Protein AF-A0A969UH49-F1 (afdb_monomer)

Radius of gyration: 17.2 Å; Cα contacts (8 Å, |Δi|>4): 116; chains: 1; bounding box: 40×38×49 Å

Secondary structure (DSSP, 8-state):
-HHHHHHHHHHHHHHHHHHHHHHHHHHHHHHHHHH---HHHHHHHHHHHHHHHHHHHHHTTT---GGGGBTTB-HHHHHHHHH-SSHHHHHHHHHHHHHHHHHHTTSS-GGGHHHHHHHHHHHHHHHHHHHHHHHT---GGGG-

Structure (mmCIF, N/CA/C/O backbone):
data_AF-A0A969UH49-F1
#
_entry.id   AF-A0A969UH49-F1
#
loop_
_atom_site.group_PDB
_atom_site.id
_atom_site.type_symbol
_atom_site.label_atom_id
_atom_site.label_alt_id
_atom_site.label_comp_id
_atom_site.label_asym_id
_atom_site.label_entity_id
_atom_site.label_seq_id
_atom_site.pdbx_PDB_ins_code
_atom_site.Cartn_x
_atom_site.Cartn_y
_atom_site.Cartn_z
_atom_site.occupancy
_atom_site.B_iso_or_equiv
_atom_site.auth_seq_id
_atom_site.auth_comp_id
_atom_site.auth_asym_id
_atom_site.auth_atom_id
_atom_site.pdbx_PDB_model_num
ATOM 1 N N . MET A 1 1 ? -25.069 20.362 27.135 1.00 52.56 1 MET A N 1
ATOM 2 C CA . MET A 1 1 ? -24.380 20.893 25.935 1.00 52.56 1 MET A CA 1
ATOM 3 C C . MET A 1 1 ? -22.990 20.284 25.702 1.00 52.56 1 MET A C 1
ATOM 5 O O . MET A 1 1 ? -22.654 20.091 24.548 1.00 52.56 1 MET A O 1
ATOM 9 N N . PHE A 1 2 ? -22.228 19.865 26.726 1.00 53.81 2 PHE A N 1
ATOM 10 C CA . PHE A 1 2 ? -20.887 19.267 26.537 1.00 53.81 2 PHE A CA 1
ATOM 11 C C . PHE A 1 2 ? -20.839 17.904 25.804 1.00 53.81 2 PHE A C 1
ATOM 13 O O . PHE A 1 2 ? -19.915 17.663 25.042 1.00 53.81 2 PHE A O 1
ATOM 20 N N . ARG A 1 3 ? -21.850 17.031 25.948 1.00 52.88 3 ARG A N 1
ATOM 21 C CA . ARG A 1 3 ? -21.852 15.685 25.325 1.00 52.88 3 ARG A CA 1
ATOM 22 C C . ARG A 1 3 ? -22.033 15.667 23.800 1.00 52.88 3 ARG A C 1
ATOM 24 O O . ARG A 1 3 ? -21.533 14.762 23.146 1.00 52.88 3 ARG A O 1
ATOM 31 N N . VAL A 1 4 ? -22.745 16.645 23.236 1.00 59.75 4 VAL A N 1
ATOM 32 C CA . VAL A 1 4 ? -23.013 16.697 21.785 1.00 59.75 4 VAL A CA 1
ATOM 33 C C . VAL A 1 4 ? -21.789 17.226 21.030 1.00 59.75 4 VAL A C 1
ATOM 35 O O . VAL A 1 4 ? -21.500 16.762 19.931 1.00 59.75 4 VAL A O 1
ATOM 38 N N . ASN A 1 5 ? -21.023 18.130 21.654 1.00 61.28 5 ASN A N 1
ATOM 39 C CA . ASN A 1 5 ? -19.833 18.721 21.046 1.00 61.28 5 ASN A CA 1
ATOM 40 C C . ASN A 1 5 ? -18.699 17.693 20.879 1.00 61.28 5 ASN A C 1
ATOM 42 O O . ASN A 1 5 ? -18.126 17.576 19.802 1.00 61.28 5 ASN A O 1
ATOM 46 N N . THR A 1 6 ? -18.467 16.851 21.893 1.00 66.44 6 THR A N 1
ATOM 47 C CA . THR A 1 6 ? -17.445 15.792 21.829 1.00 66.44 6 THR A CA 1
ATOM 48 C C . THR A 1 6 ? -17.780 14.712 20.795 1.00 66.44 6 THR A C 1
ATOM 50 O O . THR A 1 6 ? -16.886 14.173 20.153 1.00 66.44 6 THR A O 1
ATOM 53 N N . GLY A 1 7 ? -19.065 14.390 20.597 1.00 70.19 7 GLY A N 1
ATOM 54 C CA . GLY A 1 7 ? -19.492 13.444 19.558 1.00 70.19 7 GLY A CA 1
ATOM 55 C C . GLY A 1 7 ? -19.270 13.975 18.138 1.00 70.19 7 GLY A C 1
ATOM 56 O O . GLY A 1 7 ? -18.816 13.234 17.267 1.00 70.19 7 GLY A O 1
ATOM 57 N N . TYR A 1 8 ? -19.547 15.263 17.916 1.00 79.31 8 TYR A N 1
ATOM 58 C CA . TYR A 1 8 ? -19.324 15.915 16.625 1.00 79.31 8 TYR A CA 1
ATOM 59 C C . TYR A 1 8 ? -17.833 16.035 16.285 1.00 79.31 8 TYR A C 1
ATOM 61 O O . TYR A 1 8 ? -17.441 15.687 15.173 1.00 79.31 8 TYR A O 1
ATOM 69 N N . GLU A 1 9 ? -16.999 16.454 17.243 1.00 79.38 9 GLU A N 1
ATOM 70 C CA . GLU A 1 9 ? -15.540 16.518 17.075 1.00 79.38 9 GLU A CA 1
ATOM 71 C C . GLU A 1 9 ? -14.962 15.146 16.696 1.00 79.38 9 GLU A C 1
ATOM 73 O O . GLU A 1 9 ? -14.216 15.053 15.728 1.00 79.38 9 GLU A O 1
ATOM 78 N N . ARG A 1 10 ? -15.397 14.059 17.351 1.00 76.69 10 ARG A N 1
ATOM 79 C CA . ARG A 1 10 ? -14.982 12.680 17.016 1.00 76.69 10 ARG A CA 1
ATOM 80 C C . ARG A 1 10 ? -15.320 12.286 15.582 1.00 76.69 10 ARG A C 1
ATOM 82 O O . ARG A 1 10 ? -14.467 11.794 14.849 1.00 76.69 10 ARG A O 1
ATOM 89 N N . TRP A 1 11 ? -16.572 12.499 15.178 1.00 81.44 11 TRP A N 1
ATOM 90 C CA . TRP A 1 11 ? -17.010 12.202 13.815 1.00 81.44 11 TRP A CA 1
ATOM 91 C C . TRP A 1 11 ? -16.234 13.025 12.783 1.00 81.44 11 TRP A C 1
ATOM 93 O O . TRP A 1 11 ? -15.882 12.522 11.714 1.00 81.44 11 TRP A O 1
ATOM 103 N N . TRP A 1 12 ? -15.955 14.287 13.106 1.00 83.44 12 TRP A N 1
ATOM 104 C CA . TRP A 1 12 ? -15.206 15.177 12.238 1.00 83.44 12 TRP A CA 1
ATOM 105 C C . TRP A 1 12 ? -13.744 14.753 12.094 1.00 83.44 12 TRP A C 1
ATOM 107 O O . TRP A 1 12 ? -13.261 14.693 10.963 1.00 83.44 12 TRP A O 1
ATOM 117 N N . GLU A 1 13 ? -13.067 14.391 13.188 1.00 84.62 13 GLU A N 1
ATOM 118 C CA . GLU A 1 13 ? -11.699 13.865 13.139 1.00 84.62 13 GLU A CA 1
ATOM 119 C C . GLU A 1 13 ? -11.637 12.580 12.312 1.00 84.62 13 GLU A C 1
ATOM 121 O O . GLU A 1 13 ? -10.902 12.543 11.330 1.00 84.62 13 GLU A O 1
ATOM 126 N N . GLY A 1 14 ? -12.504 11.592 12.563 1.00 85.88 14 GLY A N 1
ATOM 127 C CA . GLY A 1 14 ? -12.544 10.367 11.750 1.00 85.88 14 GLY A CA 1
ATOM 128 C C . GLY A 1 14 ? -12.743 10.636 10.250 1.00 85.88 14 GLY A C 1
ATOM 129 O O . GLY A 1 14 ? -12.099 10.016 9.400 1.00 85.88 14 GLY A O 1
ATOM 130 N N . ARG A 1 15 ? -13.574 11.628 9.891 1.00 86.12 15 ARG A N 1
ATOM 131 C CA . ARG A 1 15 ? -13.736 12.062 8.491 1.00 86.12 15 ARG A CA 1
ATOM 132 C C . ARG A 1 15 ? -12.487 12.710 7.906 1.00 86.12 15 ARG A C 1
ATOM 134 O O . ARG A 1 15 ? -12.277 12.576 6.698 1.00 86.12 15 ARG A O 1
ATOM 141 N N . LYS A 1 16 ? -11.689 13.425 8.702 1.00 89.25 16 LYS A N 1
ATOM 142 C CA . LYS A 1 16 ? -10.391 13.947 8.255 1.00 89.25 16 LYS A CA 1
ATOM 143 C C . LYS A 1 16 ? -9.407 12.806 8.021 1.00 89.25 16 LYS A C 1
ATOM 145 O O . LYS A 1 16 ? -8.856 12.762 6.925 1.00 89.25 16 LYS A O 1
ATOM 150 N N . CYS A 1 17 ? -9.285 11.865 8.968 1.00 89.12 17 CYS A N 1
ATOM 151 C CA . CYS A 1 17 ? -8.391 10.702 8.848 1.00 89.12 17 CYS A CA 1
ATOM 152 C C . CYS A 1 17 ? -8.720 9.931 7.544 1.00 89.12 17 CYS A C 1
ATOM 154 O O . CYS A 1 17 ? -7.857 9.698 6.703 1.00 89.12 17 CYS A O 1
ATOM 156 N N . PHE A 1 18 ? -10.004 9.662 7.267 1.00 89.00 18 PHE A N 1
ATOM 157 C CA . PHE A 1 18 ? -10.399 8.969 6.031 1.00 89.00 18 PHE A CA 1
ATOM 158 C C . PHE A 1 18 ? -10.241 9.813 4.751 1.00 89.00 18 PHE A C 1
ATOM 160 O O . PHE A 1 18 ? -9.938 9.280 3.683 1.00 89.00 18 PHE A O 1
ATOM 167 N N . ARG A 1 19 ? 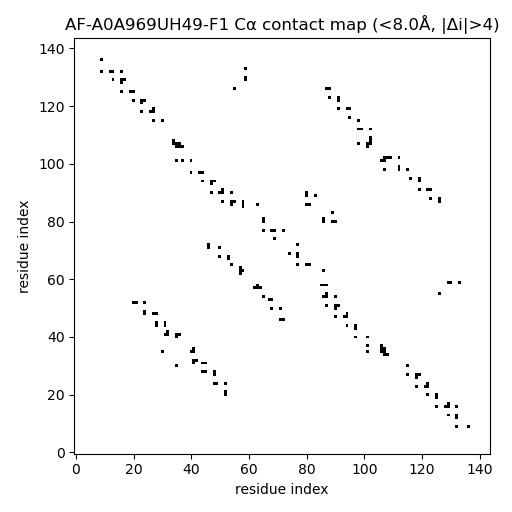-10.433 11.139 4.816 1.00 91.69 19 ARG A N 1
ATOM 168 C CA . ARG A 1 19 ? -10.167 12.032 3.671 1.00 91.69 19 ARG A CA 1
ATOM 169 C C . ARG A 1 19 ? -8.696 11.972 3.262 1.00 91.69 19 ARG A C 1
ATOM 171 O O . ARG A 1 19 ? -8.411 12.007 2.067 1.00 91.69 19 ARG A O 1
ATOM 178 N N . GLU A 1 20 ? -7.796 11.902 4.232 1.00 92.50 20 GLU A N 1
ATOM 179 C CA . GLU A 1 20 ? -6.360 11.787 4.001 1.00 92.50 20 GLU A CA 1
ATOM 180 C C . GLU A 1 20 ? -6.006 10.474 3.285 1.00 92.50 20 GLU A C 1
ATOM 182 O O . GLU A 1 20 ? -5.386 10.512 2.225 1.00 92.50 20 GLU A O 1
ATOM 187 N N . VAL A 1 21 ? -6.539 9.339 3.747 1.00 93.88 21 VAL A N 1
ATOM 188 C CA . VAL A 1 21 ? -6.400 8.026 3.078 1.00 93.88 21 VAL A CA 1
ATOM 189 C C . VAL A 1 21 ? -6.817 8.084 1.602 1.00 93.88 21 VAL A C 1
ATOM 191 O O . VAL A 1 21 ? -6.134 7.570 0.709 1.00 93.88 21 VAL A O 1
ATOM 194 N N . VAL A 1 22 ? -7.947 8.733 1.312 1.00 93.56 22 VAL A N 1
ATOM 195 C CA . VAL A 1 22 ? -8.444 8.881 -0.064 1.00 93.56 22 VAL A CA 1
ATOM 196 C C . VAL A 1 22 ? -7.520 9.768 -0.911 1.00 93.56 22 VAL A C 1
ATOM 198 O O . VAL A 1 22 ? -7.387 9.548 -2.114 1.00 93.56 22 VAL A O 1
ATOM 201 N N . ASN A 1 23 ? -6.876 10.773 -0.321 1.00 94.44 23 ASN A N 1
ATOM 202 C CA . ASN A 1 23 ? -5.920 11.609 -1.045 1.00 94.44 23 ASN A CA 1
ATOM 203 C C . ASN A 1 23 ? -4.638 10.837 -1.375 1.00 94.44 23 ASN A C 1
ATOM 205 O O . ASN A 1 23 ? -4.214 10.857 -2.528 1.00 94.44 23 ASN A O 1
ATOM 209 N N . HIS A 1 24 ? -4.084 10.106 -0.410 1.00 94.75 24 HIS A N 1
ATOM 210 C CA . HIS A 1 24 ? -2.869 9.312 -0.614 1.00 94.75 24 HIS A CA 1
ATOM 211 C C . HIS A 1 24 ? -3.073 8.198 -1.636 1.00 94.75 24 HIS A C 1
ATOM 213 O O . HIS A 1 24 ? -2.270 8.040 -2.550 1.00 94.75 24 HIS A O 1
ATOM 219 N N . SER A 1 25 ? -4.199 7.482 -1.571 1.00 96.19 25 SER A N 1
ATOM 220 C CA . SER A 1 25 ? -4.535 6.466 -2.583 1.00 96.19 25 SER A CA 1
ATOM 221 C C . SER A 1 25 ? -4.653 7.053 -3.994 1.00 96.19 25 SER A C 1
ATOM 223 O O . SER A 1 25 ? -4.178 6.446 -4.953 1.00 96.19 25 SER A O 1
ATOM 225 N N . ARG A 1 26 ? -5.225 8.256 -4.148 1.00 96.44 26 ARG A N 1
ATOM 226 C CA . ARG A 1 26 ? -5.264 8.955 -5.444 1.00 96.44 26 ARG A CA 1
ATOM 227 C C . ARG A 1 26 ? -3.880 9.353 -5.927 1.00 96.44 26 ARG A C 1
ATOM 229 O O . ARG A 1 26 ? -3.627 9.242 -7.124 1.00 96.44 26 ARG A O 1
ATOM 236 N N . ASP A 1 27 ? -3.013 9.824 -5.035 1.00 96.25 27 ASP A N 1
ATOM 237 C CA . ASP A 1 27 ? -1.674 10.242 -5.434 1.00 96.25 27 ASP A CA 1
ATOM 238 C C . ASP A 1 27 ? -0.811 9.047 -5.848 1.00 96.25 27 ASP A C 1
ATOM 240 O O . ASP A 1 27 ? -0.230 9.066 -6.932 1.00 96.25 27 ASP A O 1
ATOM 244 N N . LEU A 1 28 ? -0.851 7.958 -5.075 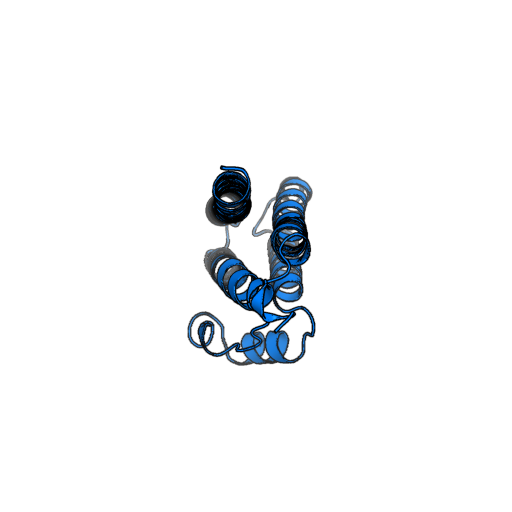1.00 97.44 28 LEU A N 1
ATOM 245 C CA . LEU A 1 28 ? -0.225 6.681 -5.424 1.00 97.44 28 LEU A CA 1
ATOM 246 C C . LEU A 1 28 ? -0.738 6.150 -6.768 1.00 97.44 28 LEU A C 1
ATOM 248 O O . LEU A 1 28 ? 0.054 5.771 -7.630 1.00 97.44 28 LEU A O 1
ATOM 252 N N . ALA A 1 29 ? -2.056 6.162 -6.984 1.00 97.69 29 ALA A N 1
ATOM 253 C CA . ALA A 1 29 ? -2.644 5.705 -8.239 1.00 97.69 29 ALA A CA 1
ATOM 254 C C . ALA A 1 29 ? -2.220 6.570 -9.434 1.00 97.69 29 ALA A C 1
ATOM 256 O O . ALA A 1 29 ? -1.835 6.048 -10.481 1.00 97.69 29 ALA A O 1
ATOM 257 N N . ARG A 1 30 ? -2.250 7.898 -9.273 1.00 97.31 30 ARG A N 1
ATOM 258 C CA . ARG A 1 30 ? -1.814 8.859 -10.293 1.00 97.31 30 ARG A CA 1
ATOM 259 C C . ARG A 1 30 ? -0.343 8.655 -10.642 1.00 97.31 30 ARG A C 1
ATOM 261 O O . ARG A 1 30 ? -0.005 8.649 -11.824 1.00 97.31 30 ARG A O 1
ATOM 268 N N . GLN A 1 31 ? 0.523 8.503 -9.643 1.00 96.38 31 GLN A N 1
ATOM 269 C CA . GLN A 1 31 ? 1.951 8.291 -9.850 1.00 96.38 31 GLN A CA 1
ATOM 270 C C . GLN A 1 31 ? 2.226 6.968 -10.554 1.00 96.38 31 GLN A C 1
ATOM 272 O O . GLN A 1 31 ? 2.920 6.970 -11.567 1.00 96.38 31 GLN A O 1
ATOM 277 N N . ALA A 1 32 ? 1.641 5.865 -10.084 1.00 97.38 32 ALA A N 1
ATOM 278 C CA . ALA A 1 32 ? 1.805 4.557 -10.711 1.00 97.38 32 ALA A CA 1
ATOM 279 C C . ALA A 1 32 ? 1.386 4.582 -12.186 1.00 97.38 32 ALA A C 1
ATOM 281 O O . ALA A 1 32 ? 2.159 4.176 -13.047 1.00 97.38 32 ALA A O 1
ATOM 282 N N . ALA A 1 33 ? 0.216 5.155 -12.487 1.00 97.00 33 ALA A N 1
ATOM 283 C CA . ALA A 1 33 ? -0.289 5.269 -13.854 1.00 97.00 33 ALA A CA 1
ATOM 284 C C . ALA A 1 33 ? 0.542 6.203 -14.756 1.00 97.00 33 ALA A C 1
ATOM 286 O O . ALA A 1 33 ? 0.447 6.103 -15.975 1.00 97.00 33 ALA A O 1
ATOM 287 N N . SER A 1 34 ? 1.321 7.126 -14.181 1.00 96.69 34 SER A N 1
ATOM 288 C CA . SER A 1 34 ? 2.110 8.104 -14.946 1.00 96.69 34 SER A CA 1
ATOM 289 C C . SER A 1 34 ? 3.572 7.699 -15.126 1.00 96.69 34 SER A C 1
ATOM 291 O O . SER A 1 34 ? 4.188 8.079 -16.117 1.00 96.69 34 SER A O 1
ATOM 293 N N . PHE A 1 35 ? 4.149 6.999 -14.146 1.00 96.88 35 PHE A N 1
ATOM 294 C CA . PHE A 1 35 ? 5.597 6.809 -14.047 1.00 96.88 35 PHE A CA 1
ATOM 295 C C . PHE A 1 35 ? 6.055 5.355 -14.171 1.00 96.88 35 PHE A C 1
ATOM 297 O O . PHE A 1 35 ? 7.231 5.123 -14.457 1.00 96.88 35 PHE A O 1
ATOM 304 N N . ILE A 1 36 ? 5.157 4.382 -13.994 1.00 97.62 36 ILE A N 1
ATOM 305 C CA . ILE A 1 36 ? 5.442 2.976 -14.290 1.00 97.62 36 ILE A CA 1
ATOM 306 C C . ILE A 1 36 ? 5.049 2.725 -15.748 1.00 97.62 36 ILE A C 1
ATOM 308 O O . ILE A 1 36 ? 3.873 2.739 -16.099 1.00 97.62 36 ILE A O 1
ATOM 312 N N . ASN A 1 37 ? 6.044 2.504 -16.606 1.00 96.94 37 ASN A N 1
ATOM 313 C CA . ASN A 1 37 ? 5.851 2.326 -18.049 1.00 96.94 37 ASN A CA 1
ATOM 314 C C . ASN A 1 37 ? 5.380 0.913 -18.431 1.00 96.94 37 ASN A C 1
ATOM 316 O O . ASN A 1 37 ? 4.944 0.693 -19.559 1.00 96.94 37 ASN A O 1
ATOM 320 N N . ASP A 1 38 ? 5.473 -0.047 -17.509 1.00 97.81 38 ASP A N 1
ATOM 321 C CA . ASP A 1 38 ? 4.917 -1.386 -17.689 1.00 97.81 38 ASP A CA 1
ATOM 322 C C . ASP A 1 38 ? 3.456 -1.405 -17.226 1.00 97.81 38 ASP A C 1
ATOM 324 O O . ASP A 1 38 ? 3.153 -1.206 -16.047 1.00 97.81 38 ASP A O 1
ATOM 328 N N . TYR A 1 39 ? 2.548 -1.657 -18.171 1.00 96.81 39 TYR A N 1
ATOM 329 C CA . TYR A 1 39 ? 1.110 -1.681 -17.917 1.00 96.81 39 TYR A CA 1
ATOM 330 C C . TYR A 1 39 ? 0.715 -2.701 -16.843 1.00 96.81 39 TYR A C 1
ATOM 332 O O . TYR A 1 39 ? -0.095 -2.386 -15.972 1.00 96.81 39 TYR A O 1
ATOM 340 N N . TYR A 1 40 ? 1.287 -3.906 -16.874 1.00 96.75 40 TYR A N 1
ATOM 341 C CA . TYR A 1 40 ? 0.928 -4.972 -15.944 1.00 96.75 40 TYR A CA 1
ATOM 342 C C . TYR A 1 40 ? 1.446 -4.683 -14.535 1.00 96.75 40 TYR A C 1
ATOM 344 O O . TYR A 1 40 ? 0.736 -4.938 -13.562 1.00 96.75 40 TYR A O 1
ATOM 352 N N . LEU A 1 41 ? 2.645 -4.107 -14.401 1.00 97.06 41 LEU A N 1
ATOM 353 C CA . LEU A 1 41 ? 3.159 -3.660 -13.103 1.00 97.06 41 LEU A CA 1
ATOM 354 C C . LEU A 1 41 ? 2.351 -2.487 -12.545 1.00 97.06 41 LEU A C 1
ATOM 356 O O . LEU A 1 41 ? 2.022 -2.492 -11.357 1.00 97.06 41 LEU A O 1
ATOM 360 N N . ALA A 1 42 ? 1.982 -1.519 -13.387 1.00 97.75 42 ALA A N 1
ATOM 361 C CA . ALA A 1 42 ? 1.126 -0.408 -12.986 1.00 97.75 42 ALA A CA 1
ATOM 362 C C . ALA A 1 42 ? -0.255 -0.911 -12.530 1.00 97.75 42 ALA A C 1
ATOM 364 O O . ALA A 1 42 ? -0.728 -0.538 -11.457 1.00 97.75 42 ALA A O 1
ATOM 365 N N . GLU A 1 43 ? -0.881 -1.814 -13.290 1.00 97.25 43 GLU A N 1
ATOM 366 C CA . GLU A 1 43 ? -2.163 -2.429 -12.935 1.00 97.25 43 GLU A CA 1
ATOM 367 C C . GLU A 1 43 ? -2.067 -3.225 -11.624 1.00 97.25 43 GLU A C 1
ATOM 369 O O . GLU A 1 43 ? -2.912 -3.076 -10.737 1.00 97.25 43 GLU A O 1
ATOM 374 N N . LYS A 1 44 ? -1.013 -4.035 -11.465 1.00 96.94 44 LYS A N 1
ATOM 375 C CA . LYS A 1 44 ? -0.728 -4.783 -10.233 1.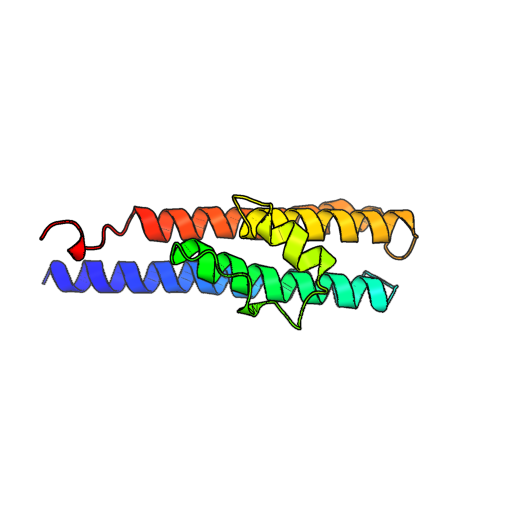00 96.94 44 LYS A CA 1
ATOM 376 C C . LYS A 1 44 ? -0.627 -3.829 -9.046 1.00 96.94 44 LYS A C 1
ATOM 378 O O . LYS A 1 44 ? -1.300 -4.055 -8.044 1.00 96.94 44 LYS A O 1
ATOM 383 N N . PHE A 1 45 ? 0.139 -2.744 -9.160 1.00 97.81 45 PHE A N 1
ATOM 384 C CA . PHE A 1 45 ? 0.260 -1.729 -8.110 1.00 97.81 45 PHE A CA 1
ATOM 385 C C . PHE A 1 45 ? -1.093 -1.090 -7.765 1.00 97.81 45 PHE A C 1
ATOM 387 O O . PHE A 1 45 ? -1.457 -1.004 -6.593 1.00 97.81 45 PHE A O 1
ATOM 394 N N . LEU A 1 46 ? -1.882 -0.703 -8.772 1.00 97.69 46 LEU A N 1
ATOM 395 C CA . LEU A 1 46 ? -3.208 -0.105 -8.583 1.00 97.69 46 LEU A CA 1
ATOM 396 C C . LEU A 1 46 ? -4.176 -1.036 -7.841 1.00 97.69 46 LEU A C 1
ATOM 398 O O . LEU A 1 46 ? -4.939 -0.574 -6.992 1.00 97.69 46 LEU A O 1
ATOM 402 N N . ARG A 1 47 ? -4.121 -2.348 -8.098 1.00 97.19 47 ARG A N 1
ATOM 403 C CA . ARG A 1 47 ? -4.893 -3.341 -7.331 1.00 97.19 47 ARG A CA 1
ATOM 404 C C . ARG A 1 47 ? -4.517 -3.307 -5.850 1.00 97.19 47 ARG A C 1
ATOM 406 O O . ARG A 1 47 ? -5.410 -3.285 -5.007 1.00 97.19 47 ARG A O 1
ATOM 413 N N . TRP A 1 48 ? -3.226 -3.211 -5.524 1.00 97.44 48 TRP A N 1
ATOM 414 C CA . TRP A 1 48 ? -2.781 -3.049 -4.136 1.00 97.44 48 TRP A CA 1
ATOM 415 C C . TRP A 1 48 ? -3.224 -1.715 -3.522 1.00 97.44 48 TRP A C 1
ATOM 417 O O . TRP A 1 48 ? -3.566 -1.692 -2.343 1.00 97.44 48 TRP A O 1
ATOM 427 N N . VAL A 1 49 ? -3.312 -0.628 -4.300 1.00 97.12 49 VAL A N 1
ATOM 428 C CA . VAL A 1 49 ? -3.865 0.663 -3.829 1.00 97.12 49 VAL A CA 1
ATOM 429 C C . VAL A 1 49 ? -5.332 0.538 -3.429 1.00 97.12 49 VAL A C 1
ATOM 431 O O . VAL A 1 49 ? -5.743 1.094 -2.416 1.00 97.12 49 VAL A O 1
ATOM 434 N N . VAL A 1 50 ? -6.132 -0.222 -4.175 1.00 95.81 50 VAL A N 1
ATOM 435 C CA . VAL A 1 50 ? -7.522 -0.496 -3.778 1.00 95.81 50 VAL A CA 1
ATOM 436 C C . VAL A 1 50 ? -7.557 -1.335 -2.500 1.00 95.81 50 VAL A C 1
ATOM 438 O O . VAL A 1 50 ? -8.291 -1.021 -1.562 1.00 95.81 50 VAL A O 1
ATOM 441 N N . VAL A 1 51 ? -6.730 -2.378 -2.445 1.00 95.75 51 VAL A N 1
ATOM 442 C CA . VAL A 1 51 ? -6.641 -3.291 -1.300 1.00 95.75 51 VAL A CA 1
ATOM 443 C C . VAL A 1 51 ? -6.200 -2.565 -0.027 1.00 95.75 51 VAL A C 1
ATOM 445 O O . VAL A 1 51 ? -6.704 -2.903 1.041 1.00 95.75 51 VAL A O 1
ATOM 448 N N . SER A 1 52 ? -5.334 -1.547 -0.100 1.00 94.75 52 SER A N 1
ATOM 449 C CA . SER A 1 52 ? -4.879 -0.818 1.095 1.00 94.75 52 SER A CA 1
ATOM 450 C C . SER A 1 52 ? -6.031 -0.124 1.812 1.00 94.75 52 SER A C 1
ATOM 452 O O . SER A 1 52 ? -6.121 -0.191 3.034 1.00 94.75 52 SER A O 1
ATOM 454 N N . VAL A 1 53 ? -6.964 0.467 1.060 1.00 93.75 53 VAL A N 1
ATOM 455 C CA . VAL A 1 53 ? -8.156 1.118 1.617 1.00 93.75 53 VAL A CA 1
ATOM 456 C C . VAL A 1 53 ? -9.092 0.088 2.255 1.00 93.75 53 VAL A C 1
ATOM 458 O O . VAL A 1 53 ? -9.630 0.336 3.334 1.00 93.75 53 VAL A O 1
ATOM 461 N N . VAL A 1 54 ? -9.271 -1.078 1.623 1.00 93.12 54 VAL A N 1
ATOM 462 C CA . VAL A 1 54 ? -10.110 -2.165 2.161 1.00 93.12 54 VAL A CA 1
ATOM 463 C C . VAL A 1 54 ? -9.506 -2.738 3.444 1.00 93.12 54 VAL A C 1
ATOM 465 O O . VAL A 1 54 ? -10.214 -2.863 4.442 1.00 93.12 54 VAL A O 1
ATOM 468 N N . MET A 1 55 ? -8.204 -3.029 3.449 1.00 92.69 55 MET A N 1
ATOM 469 C CA . MET A 1 55 ? -7.509 -3.565 4.622 1.00 92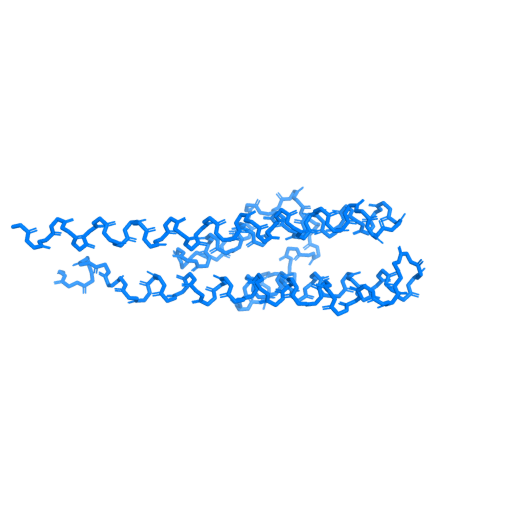.69 55 MET A CA 1
ATOM 470 C C . MET A 1 55 ? -7.436 -2.547 5.756 1.00 92.69 55 MET A C 1
ATOM 472 O O . MET A 1 55 ? -7.630 -2.925 6.903 1.00 92.69 55 MET A O 1
ATOM 476 N N . LEU A 1 56 ? -7.235 -1.259 5.463 1.00 91.75 56 LEU A N 1
ATOM 477 C CA . LEU A 1 56 ? -7.290 -0.213 6.485 1.00 91.75 56 LEU A CA 1
ATOM 478 C C . LEU A 1 56 ? -8.690 -0.095 7.098 1.00 91.75 56 LEU A C 1
ATOM 480 O O . LEU A 1 56 ? -8.825 -0.003 8.314 1.00 91.75 56 LEU A O 1
ATOM 484 N N . LYS A 1 57 ? -9.744 -0.139 6.274 1.00 89.69 57 LYS A N 1
ATOM 485 C CA . LYS A 1 57 ? -11.133 -0.142 6.757 1.00 89.69 57 LYS A CA 1
ATOM 486 C C . LYS A 1 57 ? -11.382 -1.304 7.721 1.00 89.69 57 LYS A C 1
ATOM 488 O O . LYS A 1 57 ? -12.036 -1.099 8.735 1.00 89.69 57 LYS A O 1
ATOM 493 N N . GLN A 1 58 ? -10.905 -2.500 7.389 1.00 89.94 58 GLN A N 1
ATOM 494 C CA . GLN A 1 58 ? -11.061 -3.680 8.242 1.00 89.94 58 GLN A CA 1
ATOM 495 C C . GLN A 1 58 ? -10.225 -3.578 9.514 1.00 89.94 58 GLN A C 1
ATOM 497 O O . GLN A 1 58 ? -10.730 -3.854 10.595 1.00 89.94 58 GLN A O 1
ATOM 502 N N . HIS A 1 59 ? -8.989 -3.092 9.395 1.00 89.25 59 HIS A N 1
ATOM 503 C CA . HIS A 1 59 ? -8.088 -2.871 10.522 1.00 89.25 59 HIS A CA 1
ATOM 504 C C . HIS A 1 59 ? -8.714 -1.974 11.597 1.00 89.25 59 HIS A C 1
ATOM 506 O O . HIS A 1 59 ? -8.769 -2.374 12.751 1.00 89.25 59 HIS A O 1
ATOM 512 N N . VAL A 1 60 ?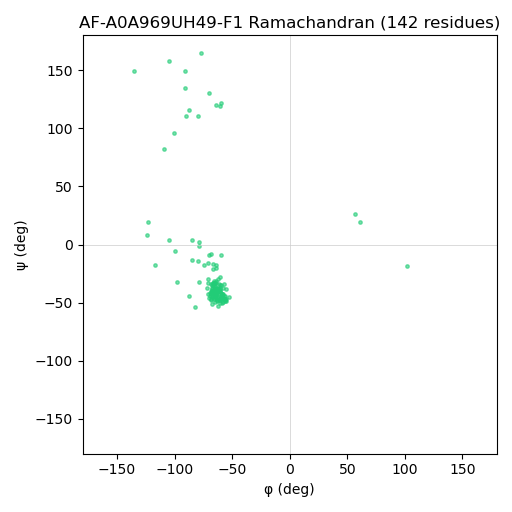 -9.296 -0.835 11.200 1.00 87.06 60 VAL A N 1
ATOM 513 C CA . VAL A 1 60 ? -9.981 0.126 12.100 1.00 87.06 60 VAL A CA 1
ATOM 514 C C . VAL A 1 60 ? -11.313 -0.409 12.660 1.00 87.06 60 VAL A C 1
ATOM 516 O O . VAL A 1 60 ? -11.968 0.221 13.484 1.00 87.06 60 VAL A O 1
ATOM 519 N N . ARG A 1 61 ? -11.789 -1.551 12.157 1.00 86.38 61 ARG A N 1
ATOM 520 C CA . ARG A 1 61 ? -12.987 -2.244 12.655 1.00 86.38 61 ARG A CA 1
ATOM 521 C C . ARG A 1 61 ? -12.646 -3.483 13.471 1.00 86.38 61 ARG A C 1
ATOM 523 O O . ARG A 1 61 ? -13.560 -4.220 13.831 1.00 86.38 61 ARG A O 1
ATOM 530 N N . GLU A 1 62 ? -11.359 -3.740 13.697 1.00 85.00 62 GLU A N 1
ATOM 531 C CA . GLU A 1 62 ? -10.858 -4.979 14.294 1.00 85.00 62 GLU A CA 1
ATOM 532 C C . GLU A 1 62 ? -11.302 -6.243 13.514 1.00 85.00 62 GLU A C 1
ATOM 534 O O . GLU A 1 62 ? -11.389 -7.347 14.054 1.00 85.00 62 GLU A O 1
ATOM 539 N N . GLU A 1 63 ? -11.572 -6.095 12.212 1.00 85.56 63 GLU A N 1
ATOM 540 C CA . GLU A 1 63 ? -11.933 -7.173 11.288 1.00 85.56 63 GLU A CA 1
ATOM 541 C C . GLU A 1 63 ? -10.672 -7.752 10.617 1.00 85.56 63 GLU A C 1
ATOM 543 O O . GLU A 1 63 ? -9.692 -7.050 10.361 1.00 85.56 63 GLU A O 1
ATOM 548 N N . THR A 1 64 ? -10.688 -9.047 10.279 1.00 78.31 64 THR A N 1
ATOM 549 C CA . THR A 1 64 ? -9.527 -9.746 9.682 1.00 78.31 64 THR A CA 1
ATOM 550 C C . THR A 1 64 ? -9.825 -10.429 8.345 1.00 78.31 64 THR A C 1
ATOM 552 O O . THR A 1 64 ? -8.991 -11.176 7.830 1.00 78.31 64 THR A O 1
ATOM 555 N N . TRP A 1 65 ? -11.006 -10.195 7.772 1.00 80.88 65 TRP A N 1
ATOM 556 C CA . TRP A 1 65 ? -11.524 -10.968 6.645 1.00 80.88 65 TRP A CA 1
ATOM 557 C C . TRP A 1 65 ? -10.929 -10.540 5.301 1.00 80.88 65 TRP A C 1
ATOM 559 O O . TRP A 1 65 ? -11.298 -9.521 4.735 1.00 80.88 65 TRP A O 1
ATOM 569 N N . VAL A 1 66 ? -10.104 -11.379 4.687 1.00 82.06 66 VAL A N 1
ATOM 570 C CA . VAL A 1 66 ? -9.556 -11.114 3.341 1.00 82.06 66 VAL A CA 1
ATOM 571 C C . VAL A 1 66 ? -10.532 -11.416 2.192 1.00 82.06 66 VAL A C 1
ATOM 573 O O . VAL A 1 66 ? -10.192 -11.247 1.023 1.00 82.06 66 VAL A O 1
ATOM 576 N N . ASP A 1 67 ? -11.766 -11.827 2.482 1.00 84.19 67 ASP A N 1
ATOM 577 C CA . ASP A 1 67 ? -12.723 -12.229 1.443 1.00 84.19 67 ASP A CA 1
ATOM 578 C C . ASP A 1 67 ? -13.138 -11.075 0.521 1.00 84.19 67 ASP A C 1
ATOM 580 O O . ASP A 1 67 ? -13.336 -11.293 -0.670 1.00 84.19 67 ASP A O 1
ATOM 584 N N . GLU A 1 68 ? -13.177 -9.835 1.022 1.00 86.00 68 GLU A N 1
ATOM 585 C CA . GLU A 1 68 ? -13.490 -8.651 0.203 1.00 86.00 68 GLU A CA 1
ATOM 586 C C . GLU A 1 68 ? -12.450 -8.369 -0.891 1.00 86.00 68 GLU A C 1
ATOM 588 O O . GLU A 1 68 ? -12.748 -7.666 -1.857 1.00 86.00 68 GLU A O 1
ATOM 593 N N . VAL A 1 69 ? -11.229 -8.898 -0.751 1.00 89.19 69 VAL A N 1
ATOM 594 C CA . VAL A 1 69 ? -10.154 -8.702 -1.736 1.00 89.19 69 VAL A CA 1
ATOM 595 C C . VAL A 1 69 ? -9.985 -9.890 -2.678 1.00 89.19 69 VAL A C 1
ATOM 597 O O . VAL A 1 69 ? -9.243 -9.787 -3.664 1.00 89.19 69 VAL A O 1
ATOM 600 N N . ARG A 1 70 ? -10.715 -10.991 -2.444 1.00 86.12 70 ARG A N 1
ATOM 601 C CA . ARG A 1 70 ? -10.797 -12.113 -3.386 1.00 86.12 70 ARG A CA 1
ATOM 602 C C . ARG A 1 70 ? -11.457 -11.623 -4.678 1.00 86.12 70 ARG A C 1
ATOM 604 O O . ARG A 1 70 ? -12.577 -11.125 -4.670 1.00 86.12 70 ARG A O 1
ATOM 611 N N . GLY A 1 71 ? -10.740 -11.728 -5.796 1.00 86.81 71 GLY A N 1
ATOM 612 C CA . GLY A 1 71 ? -11.162 -11.204 -7.104 1.00 86.81 71 GLY A CA 1
ATOM 613 C C . GLY A 1 71 ? -10.488 -9.887 -7.505 1.00 86.81 71 GLY A C 1
ATOM 614 O O . GLY A 1 71 ? -10.418 -9.578 -8.695 1.00 86.81 71 GLY A O 1
ATOM 615 N N . ILE A 1 72 ? -9.914 -9.148 -6.549 1.00 91.38 72 ILE A N 1
ATOM 616 C CA . ILE A 1 72 ? -8.974 -8.051 -6.840 1.00 91.38 72 ILE A CA 1
ATOM 617 C C . ILE A 1 72 ? -7.554 -8.613 -6.935 1.00 91.38 72 ILE A C 1
ATOM 619 O O . ILE A 1 72 ? -6.811 -8.272 -7.861 1.00 91.38 72 ILE A O 1
ATOM 623 N N . LEU A 1 73 ? -7.208 -9.489 -5.989 1.00 92.56 73 LEU A N 1
ATOM 624 C CA . LEU A 1 73 ? -5.934 -10.194 -5.895 1.00 92.56 73 LEU A CA 1
ATOM 625 C C . LEU A 1 73 ? -6.066 -11.660 -6.324 1.00 92.56 73 LEU A C 1
ATOM 627 O O . LEU A 1 73 ? -7.156 -12.234 -6.291 1.00 92.56 73 LEU A O 1
ATOM 631 N N . ASN A 1 74 ? -4.937 -12.258 -6.716 1.00 91.56 74 ASN A N 1
ATOM 632 C CA . ASN A 1 74 ? -4.835 -13.699 -6.939 1.00 91.56 74 ASN A CA 1
ATOM 633 C C . ASN A 1 74 ? -4.731 -14.457 -5.600 1.00 91.56 74 ASN A C 1
ATOM 635 O O . ASN A 1 74 ? -4.434 -13.864 -4.561 1.00 91.56 74 ASN A O 1
ATOM 639 N N . ASP A 1 75 ? -4.945 -15.774 -5.630 1.00 90.50 75 ASP A N 1
ATOM 640 C CA . ASP A 1 75 ? -4.961 -16.600 -4.414 1.00 90.50 75 ASP A CA 1
ATOM 641 C C . ASP A 1 75 ? -3.633 -16.560 -3.644 1.00 90.50 75 ASP A C 1
ATOM 643 O O . ASP A 1 75 ? -3.623 -16.561 -2.417 1.00 90.50 75 ASP A O 1
ATOM 647 N N . GLU A 1 76 ? -2.503 -16.462 -4.349 1.00 91.25 76 GLU A N 1
ATOM 648 C CA . GLU A 1 76 ? -1.180 -16.329 -3.732 1.00 91.25 76 GLU A CA 1
ATOM 649 C C . GLU A 1 76 ? -1.067 -15.048 -2.891 1.00 91.25 76 GLU A C 1
ATOM 651 O O . GLU A 1 76 ? -0.652 -15.093 -1.733 1.00 91.25 76 GLU A O 1
ATOM 656 N N . ALA A 1 77 ? -1.491 -13.909 -3.441 1.00 92.38 77 ALA A N 1
ATOM 657 C CA . ALA A 1 77 ? -1.483 -12.630 -2.742 1.00 92.38 77 ALA A CA 1
ATOM 658 C C . ALA A 1 77 ? -2.478 -12.593 -1.574 1.00 92.38 77 ALA A C 1
ATOM 660 O O . ALA A 1 77 ? -2.185 -11.992 -0.540 1.00 92.38 77 ALA A O 1
ATOM 661 N N . VAL A 1 78 ? -3.633 -13.254 -1.710 1.00 92.75 78 VAL A N 1
ATOM 662 C CA . VAL A 1 78 ? -4.598 -13.404 -0.611 1.00 92.75 78 VAL A CA 1
ATOM 663 C C . VAL A 1 78 ? -3.994 -14.234 0.523 1.00 92.75 78 VAL A C 1
ATOM 665 O O . VAL A 1 78 ? -4.055 -13.815 1.676 1.00 92.75 78 VAL A O 1
ATOM 668 N N . ASN A 1 79 ? -3.344 -15.358 0.210 1.00 92.38 79 ASN A N 1
ATOM 669 C CA . ASN A 1 79 ? -2.676 -16.200 1.207 1.00 92.38 79 ASN A CA 1
ATOM 670 C C . ASN A 1 79 ? -1.522 -15.463 1.903 1.00 92.38 79 ASN A C 1
ATOM 672 O O . ASN A 1 79 ? -1.34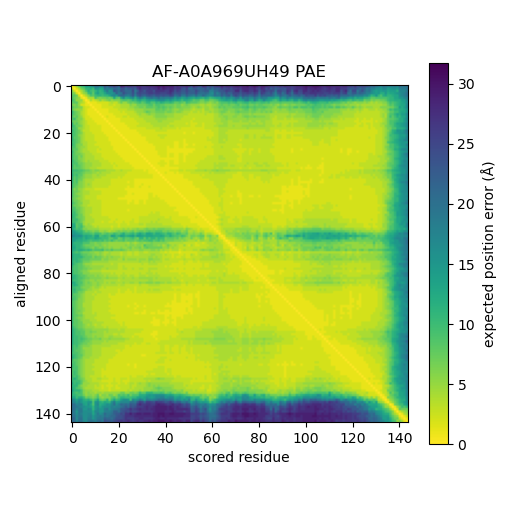5 -15.592 3.115 1.00 92.38 79 ASN A O 1
ATOM 676 N N . TYR A 1 80 ? -0.763 -14.652 1.160 1.00 92.75 80 TYR A N 1
ATOM 677 C CA . TYR A 1 80 ? 0.257 -13.776 1.735 1.00 92.75 80 TYR A CA 1
ATOM 678 C C . TYR A 1 80 ? -0.348 -12.821 2.774 1.00 92.75 80 TYR A C 1
ATOM 680 O O . TYR A 1 80 ? 0.142 -12.753 3.903 1.00 92.75 80 TYR A O 1
ATOM 688 N N . LEU A 1 81 ? -1.447 -12.138 2.438 1.00 93.12 81 LEU A N 1
ATOM 689 C CA . LEU A 1 81 ? -2.134 -11.252 3.380 1.00 93.12 81 LEU A CA 1
ATOM 690 C C . LEU A 1 81 ? -2.678 -12.002 4.594 1.00 93.12 81 LEU A C 1
ATOM 692 O O . LEU A 1 81 ? -2.574 -11.507 5.716 1.00 93.12 81 LEU A O 1
ATOM 696 N N . ASP A 1 82 ? -3.230 -13.194 4.397 1.00 91.25 82 ASP A N 1
ATOM 697 C CA . ASP A 1 82 ? -3.795 -13.976 5.493 1.00 91.25 82 ASP A CA 1
ATOM 698 C C . ASP A 1 82 ? -2.725 -14.414 6.504 1.00 91.25 82 ASP A C 1
ATOM 700 O O . ASP A 1 82 ? -2.944 -14.345 7.714 1.00 91.25 82 ASP A O 1
ATOM 704 N N . SER A 1 83 ? -1.518 -14.727 6.017 1.00 92.06 83 SER A N 1
ATOM 705 C CA . SER A 1 83 ? -0.357 -15.042 6.861 1.00 92.06 83 SER A CA 1
ATOM 706 C C . SER A 1 83 ? 0.164 -13.853 7.686 1.00 92.06 83 SER A C 1
ATOM 708 O O . SER A 1 83 ? 0.901 -14.040 8.657 1.00 92.06 83 SER A O 1
ATOM 710 N N . CYS A 1 84 ? -0.215 -12.623 7.327 1.00 92.00 84 CYS A N 1
ATOM 711 C CA . CYS A 1 84 ? 0.270 -11.409 7.970 1.00 92.00 84 CYS A CA 1
ATOM 712 C C . CYS A 1 84 ? -0.637 -10.980 9.132 1.00 92.00 84 CYS A C 1
ATOM 714 O O . CYS A 1 84 ? -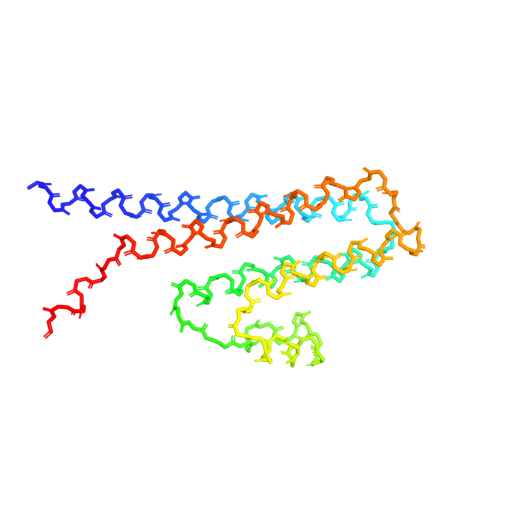1.863 -10.888 9.006 1.00 92.00 84 CYS A O 1
ATOM 716 N N . ARG A 1 85 ? -0.013 -10.615 10.263 1.00 88.12 85 ARG A N 1
ATOM 717 C CA . ARG A 1 85 ? -0.728 -10.062 11.425 1.00 88.12 85 ARG A CA 1
ATOM 718 C C . ARG A 1 85 ? -1.313 -8.682 11.129 1.00 88.12 85 ARG A C 1
ATOM 720 O O . ARG A 1 85 ? -2.489 -8.460 11.384 1.00 88.12 85 ARG A O 1
ATOM 727 N N . ASN A 1 86 ? -0.496 -7.767 10.606 1.00 89.62 86 ASN A N 1
ATOM 728 C CA . ASN A 1 86 ? -0.948 -6.445 10.178 1.00 89.62 86 ASN A CA 1
ATOM 729 C C . ASN A 1 86 ? -1.106 -6.447 8.654 1.00 89.62 86 ASN A C 1
ATOM 731 O O . ASN A 1 86 ? -0.138 -6.273 7.911 1.00 89.62 86 ASN A O 1
ATOM 735 N N . LYS A 1 87 ? -2.340 -6.684 8.204 1.00 92.94 87 LYS A N 1
ATOM 736 C CA . LYS A 1 87 ? -2.687 -6.793 6.783 1.00 92.94 87 LYS A CA 1
ATOM 737 C C . LYS A 1 87 ? -2.533 -5.458 6.055 1.00 92.94 87 LYS A C 1
ATOM 739 O O . LYS A 1 87 ? -2.006 -5.438 4.949 1.00 92.94 87 LYS A O 1
ATOM 744 N N . ALA A 1 88 ? -2.920 -4.345 6.681 1.00 91.94 88 ALA A N 1
ATOM 745 C CA . ALA A 1 88 ? -2.794 -3.012 6.089 1.00 91.94 88 ALA A CA 1
ATOM 746 C C . ALA A 1 88 ? -1.322 -2.635 5.837 1.00 91.94 88 ALA A C 1
ATOM 748 O O . ALA A 1 88 ? -0.982 -2.152 4.759 1.00 91.94 88 ALA A O 1
ATOM 749 N N . LEU A 1 89 ? -0.428 -2.947 6.780 1.00 93.50 89 LEU A N 1
ATOM 750 C CA . LEU A 1 89 ? 1.010 -2.739 6.603 1.00 93.50 89 LEU A CA 1
ATOM 751 C C . LEU A 1 89 ? 1.609 -3.681 5.549 1.00 93.50 89 LEU A C 1
ATOM 753 O O . LEU A 1 89 ? 2.439 -3.254 4.748 1.00 93.50 89 LEU A O 1
ATOM 757 N N . ALA A 1 90 ? 1.179 -4.947 5.516 1.00 95.50 90 ALA A N 1
ATOM 758 C CA . ALA A 1 90 ? 1.633 -5.913 4.513 1.00 95.50 90 ALA A CA 1
ATOM 759 C C . ALA A 1 90 ? 1.304 -5.456 3.081 1.00 95.50 90 ALA A C 1
ATOM 761 O O . ALA A 1 90 ? 2.099 -5.651 2.163 1.00 95.50 90 ALA A O 1
ATOM 762 N N . VAL A 1 91 ? 0.168 -4.780 2.891 1.00 96.12 91 VAL A N 1
ATOM 763 C CA . VAL A 1 91 ? -0.184 -4.154 1.610 1.00 96.12 91 VAL A CA 1
ATOM 764 C C . VAL A 1 91 ? 0.808 -3.056 1.223 1.00 96.12 91 VAL A C 1
ATOM 766 O O . VAL A 1 91 ? 1.294 -3.055 0.092 1.00 96.12 91 VAL A O 1
ATOM 769 N N . CYS A 1 92 ? 1.130 -2.137 2.138 1.00 96.06 92 CYS A N 1
ATOM 770 C CA . CYS A 1 92 ? 2.112 -1.077 1.883 1.00 96.06 92 CYS A CA 1
ATOM 771 C C . CYS A 1 92 ? 3.496 -1.658 1.570 1.00 96.06 92 CYS A C 1
ATOM 773 O O . CYS A 1 92 ? 4.159 -1.208 0.641 1.00 96.06 92 CYS A O 1
ATOM 775 N N . HIS A 1 93 ? 3.900 -2.714 2.277 1.00 96.44 93 HIS A N 1
ATOM 776 C CA . HIS A 1 93 ? 5.138 -3.425 1.971 1.00 96.44 93 HIS A CA 1
ATOM 777 C C . HIS A 1 93 ? 5.133 -3.985 0.543 1.00 96.44 93 HIS A C 1
ATOM 779 O O . HIS A 1 93 ? 6.083 -3.782 -0.213 1.00 96.44 93 HIS A O 1
ATOM 785 N N . ARG A 1 94 ? 4.027 -4.616 0.134 1.00 97.00 94 ARG A N 1
ATOM 786 C CA . ARG A 1 94 ? 3.891 -5.165 -1.216 1.00 97.00 94 ARG A CA 1
ATOM 787 C C . ARG A 1 94 ? 3.913 -4.091 -2.304 1.00 97.00 94 ARG A C 1
A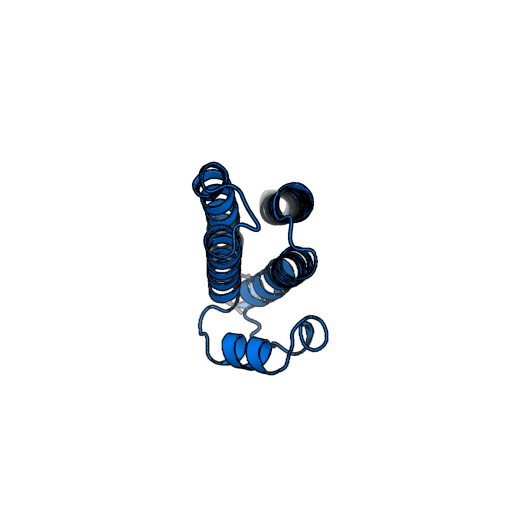TOM 789 O O . ARG A 1 94 ? 4.433 -4.336 -3.391 1.00 97.00 94 ARG A O 1
ATOM 796 N N . MET A 1 95 ? 3.389 -2.898 -2.022 1.00 97.31 95 MET A N 1
ATOM 797 C CA . MET A 1 95 ? 3.539 -1.739 -2.907 1.00 97.31 95 MET A CA 1
ATOM 798 C C . MET A 1 95 ? 5.010 -1.374 -3.102 1.00 97.31 95 MET A C 1
ATOM 800 O O . MET A 1 95 ? 5.436 -1.228 -4.247 1.00 97.31 95 MET A O 1
ATOM 804 N N . SER A 1 96 ? 5.793 -1.281 -2.022 1.00 97.38 96 SER A N 1
ATOM 805 C CA . SER A 1 96 ? 7.229 -0.983 -2.107 1.00 97.38 96 SER A CA 1
ATOM 806 C C . SER A 1 96 ? 7.971 -2.028 -2.942 1.00 97.38 96 SER A C 1
ATOM 808 O O . SER A 1 96 ? 8.771 -1.666 -3.804 1.00 97.38 96 SER A O 1
ATOM 810 N N . GLU A 1 97 ? 7.665 -3.319 -2.768 1.00 97.38 97 GLU A N 1
ATOM 811 C CA . GLU A 1 97 ? 8.254 -4.388 -3.586 1.00 97.38 97 GLU A CA 1
ATOM 812 C C . GLU A 1 97 ? 7.971 -4.204 -5.084 1.00 97.38 97 GLU A C 1
ATOM 814 O O . GLU A 1 97 ? 8.875 -4.361 -5.902 1.00 97.38 97 GLU A O 1
ATOM 819 N N . ILE A 1 98 ? 6.743 -3.826 -5.456 1.00 97.12 98 ILE A N 1
ATOM 820 C CA . ILE A 1 98 ? 6.372 -3.591 -6.861 1.00 97.12 98 ILE A CA 1
ATOM 821 C C . ILE A 1 98 ? 7.099 -2.367 -7.430 1.00 97.12 98 ILE A C 1
ATOM 823 O O . ILE A 1 98 ? 7.525 -2.385 -8.584 1.00 97.12 98 ILE A O 1
ATOM 827 N N . VAL A 1 99 ? 7.281 -1.310 -6.638 1.00 97.19 99 VAL A N 1
ATOM 828 C CA . VAL A 1 99 ? 8.049 -0.129 -7.066 1.00 97.19 99 VAL A CA 1
ATOM 829 C C . VAL A 1 99 ? 9.517 -0.502 -7.286 1.00 97.19 99 VAL A C 1
ATOM 831 O O . VAL A 1 99 ? 10.100 -0.128 -8.305 1.00 97.19 99 VAL A O 1
ATOM 834 N N . HIS A 1 100 ? 10.107 -1.300 -6.394 1.00 96.88 100 HIS A N 1
ATOM 835 C CA . HIS A 1 100 ? 11.456 -1.835 -6.584 1.00 96.88 100 HIS A CA 1
ATOM 836 C C . HIS A 1 100 ? 11.560 -2.725 -7.831 1.00 96.88 100 HIS A C 1
ATOM 838 O O . HIS A 1 100 ? 12.516 -2.587 -8.597 1.00 96.88 100 HIS A O 1
ATOM 844 N N . GLU A 1 101 ? 10.570 -3.588 -8.074 1.00 97.00 101 GLU A N 1
ATOM 845 C CA . GLU A 1 101 ? 10.458 -4.414 -9.284 1.00 97.00 101 GLU A CA 1
ATOM 846 C C . GLU A 1 101 ? 10.405 -3.539 -10.551 1.00 97.00 101 GLU A C 1
ATOM 848 O O . GLU A 1 101 ? 11.108 -3.813 -11.529 1.00 97.00 101 GLU A O 1
ATOM 853 N N . ALA A 1 102 ? 9.652 -2.435 -10.525 1.00 97.38 102 ALA A N 1
ATOM 854 C CA . ALA A 1 102 ? 9.554 -1.490 -11.636 1.00 97.38 102 ALA A CA 1
ATOM 855 C C . ALA A 1 102 ? 10.887 -0.775 -11.929 1.00 97.38 102 ALA A C 1
ATOM 857 O O . ALA A 1 102 ? 11.243 -0.586 -13.093 1.00 97.38 102 ALA A O 1
ATOM 858 N N . VAL A 1 103 ? 11.665 -0.415 -10.904 1.00 97.31 103 VAL A N 1
ATOM 859 C CA . VAL A 1 103 ? 13.013 0.153 -11.100 1.00 97.31 103 VAL A CA 1
ATOM 860 C C . VAL A 1 103 ? 13.975 -0.902 -11.650 1.00 97.31 103 VAL A C 1
ATOM 862 O O . VAL A 1 103 ? 14.687 -0.645 -12.621 1.00 97.31 103 VAL A O 1
ATOM 865 N N . ALA A 1 104 ? 13.985 -2.104 -11.066 1.00 97.06 104 ALA A N 1
ATOM 866 C CA . ALA A 1 104 ? 14.893 -3.184 -11.456 1.00 97.06 104 ALA A CA 1
ATOM 867 C C . ALA A 1 104 ? 14.670 -3.646 -12.907 1.00 97.06 104 ALA A C 1
ATOM 869 O O . ALA A 1 104 ? 15.629 -3.906 -13.636 1.00 97.06 104 ALA A O 1
ATOM 870 N N . SER A 1 105 ? 13.411 -3.685 -13.346 1.00 96.88 105 SER A N 1
ATOM 871 C CA . SER A 1 105 ? 13.014 -4.009 -14.723 1.00 96.88 105 SER A CA 1
ATOM 872 C C . SER A 1 105 ? 13.178 -2.846 -15.712 1.00 96.88 105 SER A C 1
ATOM 874 O O . SER A 1 105 ? 12.923 -3.023 -16.902 1.00 96.88 105 SER A O 1
ATOM 876 N N . ARG A 1 106 ? 13.630 -1.666 -15.255 1.00 96.56 106 ARG A N 1
ATOM 877 C CA . ARG A 1 106 ? 13.701 -0.412 -16.034 1.00 96.56 106 ARG A CA 1
ATOM 878 C C . ARG A 1 106 ? 12.340 0.083 -16.541 1.00 96.56 106 ARG A C 1
ATOM 880 O O . ARG A 1 106 ? 12.289 0.907 -17.451 1.00 96.56 106 ARG A O 1
ATOM 887 N N . ALA A 1 107 ? 11.247 -0.381 -15.938 1.00 96.38 107 ALA A N 1
ATOM 888 C CA . ALA A 1 107 ? 9.904 0.127 -16.186 1.00 96.38 107 ALA A CA 1
ATOM 889 C C . ALA A 1 107 ? 9.670 1.502 -15.533 1.00 96.38 107 ALA A C 1
ATOM 891 O O . ALA A 1 107 ? 8.758 2.215 -15.938 1.00 96.38 107 ALA A O 1
ATOM 892 N N . MET A 1 108 ? 10.496 1.910 -14.566 1.00 96.94 108 MET A N 1
ATOM 893 C CA . MET A 1 108 ? 10.447 3.223 -13.916 1.00 96.94 108 MET A 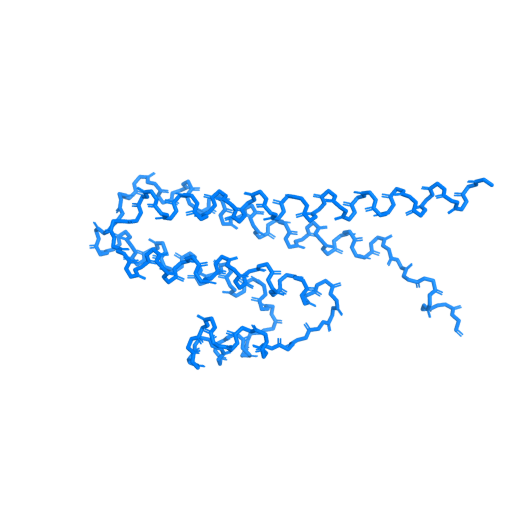CA 1
ATOM 894 C C . MET A 1 108 ? 11.852 3.827 -13.778 1.00 96.94 108 MET A C 1
ATOM 896 O O . MET A 1 108 ? 12.839 3.109 -13.612 1.00 96.94 108 MET A O 1
ATOM 900 N N . VAL A 1 109 ? 11.945 5.159 -13.824 1.00 95.12 109 VAL A N 1
ATOM 901 C CA . VAL A 1 109 ? 13.201 5.891 -13.595 1.00 95.12 109 VAL A CA 1
ATOM 902 C C . VAL A 1 109 ? 13.608 5.787 -12.113 1.00 95.12 109 VAL A C 1
ATOM 904 O O . VAL A 1 109 ? 12.774 6.079 -11.253 1.00 95.12 109 VAL A O 1
ATOM 907 N N . PRO A 1 110 ? 14.867 5.430 -11.784 1.00 95.56 110 PRO A N 1
ATOM 908 C CA . PRO A 1 110 ? 15.318 5.267 -10.396 1.00 95.56 110 PRO A CA 1
ATOM 909 C C . PRO A 1 110 ? 15.137 6.509 -9.514 1.00 95.56 110 PRO A C 1
ATOM 911 O O . PRO A 1 110 ? 14.823 6.380 -8.335 1.00 95.56 110 PRO A O 1
ATOM 914 N N . ASP A 1 111 ? 15.273 7.707 -10.082 1.00 96.62 111 ASP A N 1
ATOM 915 C CA . ASP A 1 111 ? 15.169 8.983 -9.357 1.00 96.62 111 ASP A CA 1
ATOM 916 C C . ASP A 1 111 ? 13.771 9.239 -8.768 1.00 96.62 111 ASP A C 1
ATOM 918 O O . ASP A 1 111 ? 13.613 10.064 -7.871 1.00 96.62 111 ASP A O 1
ATOM 922 N N . LEU A 1 112 ? 12.750 8.523 -9.252 1.00 94.75 112 LEU A N 1
ATOM 923 C CA . LEU A 1 112 ? 11.384 8.602 -8.732 1.00 94.75 112 LEU A CA 1
ATOM 924 C C . LEU A 1 112 ? 11.154 7.689 -7.522 1.00 94.75 112 LEU A C 1
ATOM 926 O O . LEU A 1 112 ? 10.155 7.857 -6.824 1.00 94.75 112 LEU A O 1
ATOM 930 N N . LEU A 1 113 ? 12.068 6.754 -7.235 1.00 95.06 113 LEU A N 1
ATOM 931 C CA . LEU A 1 113 ? 11.936 5.807 -6.127 1.00 95.06 113 LEU A CA 1
ATOM 932 C C . LEU A 1 113 ? 11.741 6.499 -4.764 1.00 95.06 113 LEU A C 1
ATOM 934 O O . LEU A 1 113 ? 10.795 6.127 -4.072 1.00 95.06 113 LEU A O 1
ATOM 938 N N . PRO A 1 114 ? 12.524 7.531 -4.379 1.00 95.75 114 PRO A N 1
ATOM 939 C CA . PRO A 1 114 ? 12.320 8.211 -3.097 1.00 95.75 114 PRO A CA 1
ATOM 940 C C . PRO A 1 114 ? 10.962 8.918 -3.001 1.00 95.75 114 PRO A C 1
ATOM 942 O O . PRO A 1 114 ? 10.394 9.021 -1.920 1.00 95.75 114 PRO A O 1
ATOM 945 N N . VAL A 1 115 ? 10.431 9.400 -4.131 1.00 94.12 115 VAL A N 1
ATOM 946 C CA . VAL A 1 115 ? 9.125 10.075 -4.181 1.00 94.12 115 VAL A CA 1
ATOM 947 C C . VAL A 1 115 ? 7.993 9.072 -3.956 1.00 94.12 115 VAL A C 1
ATOM 949 O O . VAL A 1 115 ? 7.068 9.350 -3.197 1.00 94.12 115 VAL A O 1
ATOM 952 N N . PHE A 1 116 ? 8.076 7.892 -4.576 1.00 95.31 116 PHE A N 1
ATOM 953 C CA . PHE A 1 116 ? 7.118 6.812 -4.334 1.00 95.31 116 PHE A CA 1
ATOM 954 C C . PHE A 1 116 ? 7.194 6.292 -2.897 1.00 95.31 116 PHE A C 1
ATOM 956 O O . PHE A 1 116 ? 6.156 6.087 -2.273 1.00 95.31 116 PHE A O 1
ATOM 963 N N . ASP A 1 117 ? 8.401 6.094 -2.366 1.00 94.94 117 ASP A N 1
ATOM 964 C CA . ASP A 1 117 ? 8.596 5.580 -1.007 1.00 94.94 117 ASP A CA 1
ATOM 965 C C . ASP A 1 117 ? 8.061 6.546 0.061 1.00 94.94 117 ASP A C 1
ATOM 967 O O . ASP A 1 117 ? 7.415 6.117 1.019 1.00 94.94 117 ASP A O 1
ATOM 971 N N . LEU A 1 118 ? 8.223 7.858 -0.147 1.00 96.00 118 LEU A N 1
ATOM 972 C CA . LEU A 1 118 ? 7.611 8.879 0.705 1.00 96.00 118 LEU A CA 1
ATOM 973 C C . LEU A 1 118 ? 6.081 8.765 0.705 1.00 96.00 118 LEU A C 1
ATOM 975 O O . LEU A 1 118 ? 5.462 8.735 1.763 1.00 96.00 118 LEU A O 1
ATOM 979 N N . ASN A 1 119 ? 5.469 8.622 -0.467 1.00 95.31 119 ASN A N 1
ATOM 980 C CA . ASN A 1 119 ? 4.017 8.503 -0.573 1.00 95.31 119 ASN A CA 1
ATOM 981 C C . ASN A 1 119 ? 3.470 7.197 0.014 1.00 95.31 119 ASN A C 1
ATOM 983 O O . ASN A 1 119 ? 2.371 7.166 0.570 1.00 95.31 119 ASN A O 1
ATOM 987 N N . ILE A 1 120 ? 4.225 6.102 -0.097 1.00 96.19 120 ILE A N 1
ATOM 988 C CA . ILE A 1 120 ? 3.886 4.847 0.578 1.00 96.19 120 ILE A CA 1
ATOM 989 C C . ILE A 1 120 ? 4.026 5.026 2.094 1.00 96.19 120 ILE A C 1
ATOM 991 O O . ILE A 1 120 ? 3.157 4.576 2.840 1.00 96.19 120 ILE A O 1
ATOM 995 N N . SER A 1 121 ? 5.057 5.737 2.555 1.00 95.81 121 SER A N 1
ATOM 996 C CA . SER A 1 121 ? 5.239 6.078 3.969 1.00 95.81 121 SER A CA 1
ATOM 997 C C . SER A 1 121 ? 4.085 6.929 4.507 1.00 95.81 121 SER A C 1
ATOM 999 O O . SER A 1 121 ? 3.607 6.676 5.609 1.00 95.81 121 SER A O 1
ATOM 1001 N N . ASP A 1 122 ? 3.555 7.864 3.721 1.00 94.50 122 ASP A N 1
ATOM 1002 C CA . ASP A 1 122 ? 2.368 8.646 4.087 1.00 94.50 122 ASP A CA 1
ATOM 1003 C C . ASP A 1 122 ? 1.095 7.786 4.176 1.00 94.50 122 ASP A C 1
ATOM 1005 O O . ASP A 1 122 ? 0.261 7.969 5.074 1.00 94.50 122 ASP A O 1
ATOM 1009 N N . ALA A 1 123 ? 0.962 6.777 3.310 1.00 93.56 123 ALA A N 1
ATOM 1010 C CA . ALA A 1 123 ? -0.100 5.782 3.433 1.00 93.56 123 ALA A CA 1
ATOM 1011 C C . ALA A 1 123 ? 0.050 4.939 4.714 1.00 93.56 123 ALA A C 1
ATOM 1013 O O . ALA A 1 123 ? -0.951 4.675 5.381 1.00 93.56 123 ALA A O 1
ATOM 1014 N N . VAL A 1 124 ? 1.277 4.576 5.104 1.00 94.38 124 VAL A N 1
ATOM 1015 C CA . VAL A 1 124 ? 1.555 3.894 6.382 1.00 94.38 124 VAL A CA 1
ATOM 1016 C C . VAL A 1 124 ? 1.228 4.799 7.571 1.00 94.38 124 VAL A C 1
ATOM 1018 O O . VAL A 1 124 ? 0.556 4.361 8.504 1.00 94.38 124 VAL A O 1
ATOM 1021 N N . ASN A 1 125 ? 1.619 6.075 7.525 1.00 92.88 125 ASN A N 1
ATOM 1022 C CA . ASN A 1 125 ? 1.288 7.058 8.559 1.00 92.88 125 ASN A CA 1
ATOM 1023 C C . ASN A 1 125 ? -0.228 7.185 8.741 1.00 92.88 125 ASN A C 1
ATOM 1025 O O . ASN A 1 125 ? -0.710 7.268 9.868 1.00 92.88 125 ASN A O 1
ATOM 1029 N N . SER A 1 126 ? -0.994 7.112 7.650 1.00 90.81 126 SER A N 1
ATOM 1030 C CA . SER A 1 126 ? -2.459 7.143 7.703 1.00 90.81 126 SER A CA 1
ATOM 1031 C C . SER A 1 126 ? -3.065 5.963 8.465 1.00 90.81 126 SER A C 1
ATOM 1033 O O . SER A 1 126 ? -4.121 6.131 9.076 1.00 90.81 126 SER A O 1
ATOM 1035 N N . ILE A 1 127 ? -2.409 4.794 8.474 1.00 90.38 127 ILE A N 1
ATOM 1036 C CA . ILE A 1 127 ? -2.822 3.648 9.299 1.00 90.38 127 ILE A CA 1
ATOM 1037 C C . ILE A 1 127 ? -2.731 4.038 10.777 1.00 90.38 127 ILE A C 1
ATOM 1039 O O . ILE A 1 127 ? -3.733 3.973 11.485 1.00 90.38 127 ILE A O 1
ATOM 1043 N N . GLY A 1 128 ? -1.569 4.537 11.212 1.00 87.94 128 GLY A N 1
ATOM 1044 C CA . GLY A 1 128 ? -1.352 4.974 12.595 1.00 87.94 128 GLY A CA 1
ATOM 1045 C C . GLY A 1 128 ? -2.249 6.146 13.003 1.00 87.94 128 GLY A C 1
ATOM 1046 O O . GLY A 1 128 ? -2.787 6.166 14.109 1.00 87.94 128 GLY A O 1
ATOM 1047 N N . THR A 1 129 ? -2.492 7.100 12.098 1.00 87.00 129 THR A N 1
ATOM 1048 C CA . THR A 1 129 ? -3.462 8.179 12.329 1.00 87.00 129 THR A CA 1
ATOM 1049 C C . THR A 1 129 ? -4.851 7.603 12.578 1.00 87.00 129 THR A C 1
ATOM 1051 O O . THR A 1 129 ? -5.494 7.988 13.549 1.00 87.00 129 THR A O 1
ATOM 1054 N N . CYS A 1 130 ? -5.310 6.645 11.768 1.00 86.94 130 CYS A N 1
ATOM 1055 C CA . CYS A 1 130 ? -6.620 6.023 11.964 1.00 86.94 130 CYS A CA 1
ATOM 1056 C C . CYS A 1 130 ? -6.708 5.210 13.267 1.00 86.94 130 CYS A C 1
ATOM 1058 O O . CYS A 1 130 ? -7.724 5.314 13.949 1.00 86.94 130 CYS A O 1
ATOM 1060 N N . GLU A 1 131 ? -5.651 4.488 13.655 1.00 85.56 131 GLU A N 1
ATOM 1061 C CA . GLU A 1 131 ? -5.563 3.790 14.952 1.00 85.56 131 GLU A CA 1
ATOM 1062 C C . GLU A 1 131 ? -5.661 4.771 16.131 1.00 85.56 131 GLU A C 1
ATOM 1064 O O . GLU A 1 131 ? -6.349 4.518 17.116 1.00 85.56 131 GLU A O 1
ATOM 1069 N N . MET A 1 132 ? -5.022 5.939 16.034 1.00 79.12 132 MET A N 1
ATOM 1070 C CA . MET A 1 132 ? -5.143 6.993 17.048 1.00 79.12 132 MET A CA 1
ATOM 1071 C C . MET A 1 132 ? -6.561 7.572 17.086 1.00 79.12 132 MET A C 1
ATOM 1073 O O . MET A 1 132 ? -7.100 7.802 18.176 1.00 79.12 132 MET A O 1
ATOM 1077 N N . CYS A 1 133 ? -7.174 7.779 15.910 1.00 74.94 133 CYS A N 1
ATOM 1078 C CA . CYS A 1 133 ? -8.571 8.198 15.780 1.00 74.94 133 CYS A CA 1
ATOM 1079 C C . CYS A 1 133 ? -9.519 7.153 16.411 1.00 74.94 133 CYS A C 1
ATOM 1081 O O . CYS A 1 133 ? -10.565 7.556 16.902 1.00 74.94 133 CYS A O 1
ATOM 1083 N N . GLU A 1 134 ? -9.140 5.867 16.458 1.00 66.12 134 GLU A N 1
ATOM 1084 C CA . GLU A 1 134 ? -9.874 4.757 17.085 1.00 66.12 134 GLU A CA 1
ATOM 1085 C C . GLU A 1 134 ? -9.649 4.663 18.607 1.00 66.12 134 GLU A C 1
ATOM 1087 O O . GLU A 1 134 ? -10.613 4.724 19.371 1.00 66.12 134 GLU A O 1
ATOM 1092 N N . ILE A 1 135 ? -8.396 4.604 19.076 1.00 58.47 135 ILE A N 1
ATOM 1093 C CA . ILE A 1 135 ? -8.034 4.440 20.501 1.00 58.47 135 ILE A CA 1
ATOM 1094 C C . ILE A 1 135 ? -8.491 5.635 21.347 1.00 58.47 135 ILE A C 1
ATOM 1096 O O . ILE A 1 135 ? -8.953 5.476 22.480 1.00 58.47 135 ILE A O 1
ATOM 1100 N N . THR A 1 136 ? -8.412 6.851 20.798 1.00 52.47 136 THR A N 1
ATOM 1101 C CA . THR A 1 136 ? -8.899 8.067 21.481 1.00 52.47 136 THR A CA 1
ATOM 1102 C C . THR A 1 136 ? -10.438 8.079 21.600 1.00 52.47 136 THR A C 1
ATOM 1104 O O . THR A 1 136 ? -11.020 8.894 22.324 1.00 52.47 136 THR A O 1
ATOM 1107 N N . THR A 1 137 ? -11.121 7.133 20.947 1.00 50.66 137 THR A N 1
ATOM 1108 C CA . THR A 1 137 ? -12.552 6.837 21.079 1.00 50.66 137 THR A CA 1
ATOM 1109 C C . THR A 1 137 ? -12.794 5.509 21.800 1.00 50.66 137 THR A C 1
ATOM 1111 O O . THR A 1 137 ? -13.151 4.521 21.164 1.00 50.66 137 THR A O 1
ATOM 1114 N N . PRO A 1 138 ? -12.761 5.462 23.146 1.00 48.72 138 PRO A N 1
ATOM 1115 C CA . PRO A 1 138 ? -13.418 4.363 23.831 1.00 48.72 138 PRO A CA 1
ATOM 1116 C C . PRO A 1 138 ? -14.908 4.411 23.472 1.00 48.72 138 PRO A C 1
ATOM 1118 O O . PRO A 1 138 ? -15.607 5.409 23.718 1.00 48.72 138 PRO A O 1
ATOM 1121 N N . SER A 1 139 ? -15.391 3.341 22.842 1.00 46.38 139 SER A N 1
ATOM 1122 C CA . SER A 1 139 ? -16.815 3.091 22.707 1.00 46.38 139 SER A CA 1
ATOM 1123 C C . SER A 1 139 ? -17.374 3.000 24.130 1.00 46.38 139 SER A C 1
ATOM 1125 O O . SER A 1 139 ? -16.944 2.194 24.950 1.00 46.38 139 SER A O 1
ATOM 1127 N N . TYR A 1 140 ? -18.336 3.857 24.469 1.00 44.34 140 TYR A N 1
ATOM 1128 C CA . TYR A 1 140 ? -19.006 3.803 25.778 1.00 44.34 140 TYR A CA 1
ATOM 1129 C C . TYR A 1 140 ? -19.709 2.450 26.032 1.00 44.34 140 TYR A C 1
ATOM 1131 O O . TYR A 1 140 ? -20.143 2.193 27.149 1.00 44.34 140 TYR A O 1
ATOM 1139 N N . LEU A 1 141 ? -19.792 1.590 25.009 1.00 43.34 141 LEU A N 1
ATOM 1140 C CA . LEU A 1 141 ? -20.271 0.211 25.072 1.00 43.34 141 LEU A CA 1
ATOM 1141 C C . LEU A 1 141 ? -19.315 -0.744 25.806 1.00 43.34 141 LEU A C 1
ATOM 1143 O O . LEU A 1 141 ? -19.755 -1.811 26.203 1.00 43.34 141 LEU A O 1
ATOM 1147 N N . ALA A 1 142 ? -18.050 -0.374 26.031 1.00 38.88 142 ALA A N 1
ATOM 1148 C CA . ALA A 1 142 ? -17.109 -1.178 26.821 1.00 38.88 142 ALA A CA 1
ATOM 1149 C C . ALA A 1 142 ? -17.198 -0.922 28.345 1.00 38.88 142 ALA A C 1
ATOM 1151 O O . ALA A 1 142 ? -16.398 -1.457 29.109 1.00 38.88 142 ALA A O 1
ATOM 1152 N N . LEU A 1 143 ? -18.138 -0.080 28.797 1.00 41.19 143 LEU A N 1
ATOM 1153 C CA . LEU A 1 143 ? -18.343 0.279 30.210 1.00 41.19 143 LEU A CA 1
ATOM 1154 C C . LEU A 1 143 ? -19.767 -0.025 30.723 1.00 41.19 143 LEU A C 1
ATOM 1156 O O . LEU A 1 143 ? -20.181 0.537 31.740 1.00 41.19 143 LEU A O 1
ATOM 1160 N N . GLN A 1 144 ? -20.513 -0.898 30.042 1.00 35.81 144 GLN A N 1
ATOM 1161 C CA . GLN A 1 144 ? -21.776 -1.475 30.525 1.00 35.81 144 GLN A CA 1
ATOM 1162 C C . GLN A 1 144 ? -21.703 -2.996 30.474 1.00 35.81 144 GLN A C 1
ATOM 1164 O O . GLN A 1 144 ? -22.289 -3.617 31.387 1.00 35.81 144 GLN A O 1
#

Nearest PDB structures (foldseek):
  6jlf-assembly1_A  TM=8.661E-01  e=8.461E-05  Klebsiella pneumoniae IS53
  6iv1-assembly1_B  TM=8.697E-01  e=1.502E-04  Klebsiella pneumoniae IS53
  5x87-assembly1_D  TM=8.741E-01  e=2.055E-04  Klebsiella pneumoniae
  6ivp-assembly1_C  TM=8.641E-01  e=2.055E-04  Klebsiella pneumoniae
  6iv3-assembly1_A  TM=8.615E-01  e=4.051E-04  Klebsiella pneumoniae IS53

Solvent-accessible surface area (backbone atoms only — not comparable to full-atom values): 8016 Å² total; per-residue (Å²): 119,71,72,62,53,58,54,51,52,51,54,50,49,49,51,50,49,53,50,48,48,55,49,43,43,50,50,53,43,52,46,34,70,71,52,37,73,39,66,67,60,23,51,53,46,44,44,44,47,57,44,33,56,54,34,42,56,28,54,77,65,79,46,85,75,66,68,86,44,61,83,72,47,56,71,68,59,50,53,54,42,68,76,39,90,57,44,38,60,51,36,50,53,51,47,53,53,50,54,51,49,30,38,75,72,64,31,23,66,66,87,49,49,66,59,53,52,51,51,46,49,52,49,53,50,44,51,56,52,41,48,48,60,44,68,80,48,75,61,75,78,82,76,116

Foldseek 3Di:
DVVVVVVVVLVVLLVVLVVLLVVLLVVLLVCLVPFQQDPVLSLVLNLLSVVLSVLLVCVLVVHQDLPVSVVSDDPVVSVQLNPDPRSNVSSLVVSLVSLVVSVVVVSGDPVCSVVSNVSSVSSVVSSVSSVCSRVVDDDCVVVD

pLDDT: mean 87.44, std 14.54, range [35.81, 97.81]

Sequence (144 aa):
MFRVNTGYERWWEGRKCFREVVNHSRDLARQAASFINDYYLAEKFLRWVVVSVVMLKQHVREETWVDEVRGILNDEAVNYLDSCRNKALAVCHRMSEIVHEAVASRAMVPDLLPVFDLNISDAVNSIGTCEMCEITTPSYLALQ

Mean predicted aligned error: 5.97 Å